Protein AF-K9X3P1-F1 (afdb_monomer_lite)

Structure (mmCIF, N/CA/C/O backbone):
data_AF-K9X3P1-F1
#
_entry.id   AF-K9X3P1-F1
#
loop_
_atom_site.group_PDB
_atom_site.id
_atom_site.type_symbol
_atom_site.label_atom_id
_atom_site.label_alt_id
_atom_site.label_comp_id
_atom_site.label_asym_id
_atom_site.label_entity_id
_atom_site.label_seq_id
_atom_site.pdbx_PDB_ins_code
_atom_site.Cartn_x
_atom_site.Cartn_y
_atom_site.Cartn_z
_atom_site.occupancy
_atom_site.B_iso_or_equiv
_atom_site.auth_seq_id
_atom_site.auth_comp_id
_atom_site.auth_asym_id
_atom_site.auth_atom_id
_atom_site.pdbx_PDB_model_num
ATOM 1 N N . MET A 1 1 ? -24.526 -2.806 15.276 1.00 76.62 1 MET A N 1
ATOM 2 C CA . MET A 1 1 ? -23.157 -3.295 15.480 1.00 76.62 1 MET A CA 1
ATOM 3 C C . MET A 1 1 ? -22.362 -2.216 16.193 1.00 76.62 1 MET A C 1
ATOM 5 O O . MET A 1 1 ? -22.352 -1.083 15.714 1.00 76.62 1 MET A O 1
ATOM 9 N N . ASN A 1 2 ? -21.799 -2.526 17.357 1.00 91.62 2 ASN A N 1
ATOM 10 C CA . ASN A 1 2 ? -20.939 -1.614 18.114 1.00 91.62 2 ASN A CA 1
ATOM 11 C C . ASN A 1 2 ? -19.504 -1.607 17.536 1.00 91.62 2 ASN A C 1
ATOM 13 O O . ASN A 1 2 ? -19.186 -2.376 16.629 1.00 91.62 2 ASN A O 1
ATOM 17 N N . ASN A 1 3 ? -18.635 -0.724 18.036 1.00 92.81 3 ASN A N 1
ATOM 18 C CA . ASN A 1 3 ? -17.269 -0.602 17.511 1.00 92.81 3 ASN A CA 1
ATOM 19 C C . ASN A 1 3 ? -16.390 -1.830 17.786 1.00 92.81 3 ASN A C 1
ATOM 21 O O . ASN A 1 3 ? -15.512 -2.120 16.982 1.00 92.81 3 ASN A O 1
ATOM 25 N N . ILE A 1 4 ? -16.644 -2.568 18.870 1.00 95.56 4 ILE A N 1
ATOM 26 C CA . ILE A 1 4 ? -15.897 -3.787 19.212 1.00 95.56 4 ILE A CA 1
ATOM 27 C C . ILE A 1 4 ? -16.188 -4.880 18.179 1.00 95.56 4 ILE A C 1
ATOM 29 O O . ILE A 1 4 ? -15.265 -5.480 17.642 1.00 95.56 4 ILE A O 1
ATOM 33 N N . GLU A 1 5 ? -17.461 -5.095 17.849 1.00 96.31 5 GLU A N 1
ATOM 34 C CA . GLU A 1 5 ? -17.888 -6.061 16.830 1.00 96.31 5 GLU A CA 1
ATOM 35 C C . GLU A 1 5 ? -17.288 -5.722 15.455 1.00 96.31 5 GLU A C 1
ATOM 37 O O . GLU A 1 5 ? -16.690 -6.585 14.815 1.00 96.31 5 GLU A O 1
ATOM 42 N N . LYS A 1 6 ? -17.348 -4.446 15.042 1.00 95.88 6 LYS A N 1
ATOM 43 C CA . LYS A 1 6 ? -16.712 -3.981 13.796 1.00 95.88 6 LYS A CA 1
ATOM 44 C C . LYS A 1 6 ? -15.199 -4.209 13.792 1.00 95.88 6 LYS A C 1
ATOM 46 O O . LYS A 1 6 ? -14.644 -4.591 12.767 1.00 95.88 6 LYS A O 1
ATOM 51 N N . ALA A 1 7 ? -14.527 -3.949 14.915 1.00 96.50 7 ALA A N 1
ATOM 52 C CA . ALA A 1 7 ? -13.083 -4.122 15.034 1.00 96.50 7 ALA A CA 1
ATOM 53 C C . ALA A 1 7 ? -12.676 -5.597 14.909 1.00 96.50 7 ALA A C 1
ATOM 55 O O . ALA A 1 7 ? -11.701 -5.893 14.224 1.00 96.50 7 ALA A O 1
ATOM 56 N N . LEU A 1 8 ? -13.439 -6.514 15.513 1.00 96.38 8 LEU A N 1
ATOM 57 C CA . LEU A 1 8 ? -13.204 -7.954 15.386 1.00 96.38 8 LEU A CA 1
ATOM 58 C C . LEU A 1 8 ? -13.355 -8.427 13.936 1.00 96.38 8 LEU A C 1
ATOM 60 O O . LEU A 1 8 ? -12.489 -9.146 13.444 1.00 96.38 8 LEU A O 1
ATOM 64 N N . GLU A 1 9 ? -14.401 -7.982 13.234 1.00 96.19 9 GLU A N 1
ATOM 65 C CA . GLU A 1 9 ? -14.582 -8.302 11.811 1.00 96.19 9 GLU A CA 1
ATOM 66 C C . GLU A 1 9 ? -13.444 -7.748 10.949 1.00 96.19 9 GLU A C 1
ATOM 68 O O . GLU A 1 9 ? -12.953 -8.446 10.061 1.00 96.19 9 GLU A O 1
ATOM 73 N N . ILE A 1 10 ? -12.997 -6.514 11.223 1.00 96.44 10 ILE A N 1
ATOM 74 C CA . ILE A 1 10 ? -11.847 -5.928 10.531 1.00 96.44 10 ILE A CA 1
ATOM 75 C C . ILE A 1 10 ? -10.620 -6.817 10.724 1.00 96.44 10 ILE A C 1
ATOM 77 O O . ILE A 1 10 ? -10.064 -7.261 9.727 1.00 96.44 10 ILE A O 1
ATOM 81 N N . LEU A 1 11 ? -10.229 -7.106 11.970 1.00 96.06 11 LEU A N 1
ATOM 82 C CA . LEU A 1 11 ? -9.038 -7.909 12.269 1.00 96.06 11 LEU A CA 1
ATOM 83 C C . LEU A 1 11 ? -9.103 -9.280 11.588 1.00 96.06 11 LEU A C 1
ATOM 85 O O . LEU A 1 11 ? -8.156 -9.681 10.917 1.00 96.06 11 LEU A O 1
ATOM 89 N N . GLN A 1 12 ? -10.246 -9.962 11.673 1.00 95.38 12 GLN A N 1
ATOM 90 C CA . GLN A 1 12 ? -10.416 -11.284 11.077 1.00 95.38 12 GLN A CA 1
ATOM 91 C C . GLN A 1 12 ? -10.231 -11.272 9.549 1.00 95.38 12 GLN A C 1
ATOM 93 O O . GLN A 1 12 ? -9.665 -12.205 8.978 1.00 95.38 12 GLN A O 1
ATOM 98 N N . LEU A 1 13 ? -10.685 -10.215 8.873 1.00 94.94 13 LEU A N 1
ATOM 99 C CA . LEU A 1 13 ? -10.581 -10.075 7.418 1.00 94.94 13 LEU A CA 1
ATOM 100 C C . LEU A 1 13 ? -9.231 -9.502 6.958 1.00 94.94 13 LEU A C 1
ATOM 102 O O . LEU A 1 13 ? -8.854 -9.670 5.794 1.00 94.94 13 LEU A O 1
ATOM 106 N N . THR A 1 14 ? -8.475 -8.866 7.854 1.00 92.25 14 THR A N 1
ATOM 107 C CA . THR A 1 14 ? -7.171 -8.252 7.563 1.00 92.25 14 THR A CA 1
ATOM 108 C C . THR A 1 14 ? -5.979 -9.046 8.089 1.00 92.25 14 THR A C 1
ATOM 110 O O . THR A 1 14 ? -4.907 -8.470 8.242 1.00 92.25 14 THR A O 1
ATOM 113 N N . GLN A 1 15 ? -6.138 -10.361 8.296 1.00 91.12 15 GLN A N 1
ATOM 114 C CA . GLN A 1 15 ? -5.099 -11.246 8.850 1.00 91.12 15 GLN A CA 1
ATOM 115 C C . GLN A 1 15 ? -4.600 -10.736 10.205 1.00 91.12 15 GLN A C 1
ATOM 117 O O . GLN A 1 15 ? -3.442 -10.378 10.366 1.00 91.12 15 GLN A O 1
ATOM 122 N N . ASP A 1 16 ? -5.523 -10.622 11.157 1.00 92.25 16 ASP A N 1
ATOM 123 C CA . ASP A 1 16 ? -5.277 -10.103 12.505 1.00 92.25 16 ASP A CA 1
ATOM 124 C C . ASP A 1 16 ? -4.672 -8.688 12.530 1.00 92.25 16 ASP A C 1
ATOM 126 O O . ASP A 1 16 ? -4.038 -8.275 13.499 1.00 92.25 16 ASP A O 1
ATOM 130 N N . GLY A 1 17 ? -4.941 -7.902 11.482 1.00 90.12 17 GLY A N 1
ATOM 131 C CA . GLY A 1 17 ? -4.465 -6.530 11.348 1.00 90.12 17 GLY A CA 1
ATOM 132 C C . GLY A 1 17 ? -3.191 -6.366 10.523 1.00 90.12 17 GLY A C 1
ATOM 133 O O . GLY A 1 17 ? -2.863 -5.223 10.223 1.00 90.12 17 GLY A O 1
ATOM 134 N N . ASP A 1 18 ? -2.538 -7.443 10.079 1.00 86.62 18 ASP A N 1
ATOM 135 C CA . ASP A 1 18 ? -1.297 -7.374 9.285 1.00 86.62 18 ASP A CA 1
ATOM 136 C C . ASP A 1 18 ? -1.473 -6.653 7.940 1.00 86.62 18 ASP A C 1
ATOM 138 O O . ASP A 1 18 ? -0.517 -6.132 7.365 1.00 86.62 18 ASP A O 1
ATOM 142 N N . LYS A 1 19 ? -2.703 -6.609 7.415 1.00 86.62 19 LYS A N 1
ATOM 143 C CA . LYS A 1 19 ? -3.011 -5.849 6.195 1.00 86.62 19 LYS A CA 1
ATOM 144 C C . LYS A 1 19 ? -3.322 -4.374 6.446 1.00 86.62 19 LYS A C 1
ATOM 146 O O . LYS A 1 19 ? -3.465 -3.639 5.475 1.00 86.62 19 LYS A O 1
ATOM 151 N N . LEU A 1 20 ? -3.480 -3.940 7.696 1.00 89.75 20 LEU A N 1
ATOM 152 C CA . LEU A 1 20 ? -3.809 -2.554 8.034 1.00 89.75 20 LEU A CA 1
ATOM 153 C C . LEU A 1 20 ? -2.541 -1.704 8.150 1.00 89.75 20 LEU A C 1
ATOM 155 O O . LEU A 1 20 ? -1.565 -2.121 8.772 1.00 89.75 20 LEU A O 1
ATOM 159 N N . SER A 1 21 ? -2.560 -0.454 7.674 1.00 84.69 21 SER A N 1
ATOM 160 C CA . SER A 1 21 ? -1.467 0.460 8.029 1.00 84.69 21 SER A CA 1
ATOM 161 C C . SER A 1 21 ? -1.460 0.806 9.520 1.00 84.69 21 SER A C 1
ATOM 163 O O . SER A 1 21 ? -2.499 0.765 10.193 1.00 84.69 21 SER A O 1
ATOM 165 N N . PRO A 1 22 ? -0.322 1.312 10.033 1.00 85.38 22 PRO A N 1
ATOM 166 C CA . PRO A 1 22 ? -0.248 1.888 11.372 1.00 85.38 22 PRO A CA 1
ATOM 167 C C . PRO A 1 22 ? -1.324 2.946 11.662 1.00 85.38 22 PRO A C 1
ATOM 169 O O . PRO A 1 22 ? -1.853 3.004 12.772 1.00 85.38 22 PRO A O 1
ATOM 172 N N . ARG A 1 23 ? -1.698 3.768 10.670 1.00 87.06 23 ARG A N 1
ATOM 173 C CA . ARG A 1 23 ? -2.747 4.788 10.834 1.00 87.06 23 ARG A CA 1
ATOM 174 C C . ARG A 1 23 ? -4.107 4.145 11.100 1.00 87.06 23 ARG A C 1
ATOM 176 O O . ARG A 1 23 ? -4.874 4.644 11.921 1.00 87.06 23 ARG A O 1
ATOM 183 N N . GLN A 1 24 ? -4.412 3.052 10.416 1.00 91.94 24 GLN A N 1
ATOM 184 C CA . GLN A 1 24 ? -5.691 2.364 10.551 1.00 91.94 24 GLN A CA 1
ATOM 185 C C . GLN A 1 24 ? -5.745 1.457 11.773 1.00 91.94 24 GLN A C 1
ATOM 187 O O . GLN A 1 24 ? -6.780 1.409 12.433 1.00 91.94 24 GLN A O 1
ATOM 192 N N . LEU A 1 25 ? -4.624 0.833 12.144 1.00 93.56 25 LEU A N 1
ATOM 193 C CA . LEU A 1 25 ? -4.477 0.188 13.448 1.00 93.56 25 LEU A CA 1
ATOM 194 C C . LEU A 1 25 ? -4.742 1.192 14.574 1.00 93.56 25 LEU A C 1
ATOM 196 O O . LEU A 1 25 ? -5.492 0.892 15.501 1.00 93.56 25 LEU A O 1
ATOM 200 N N . LYS A 1 26 ? -4.227 2.425 14.453 1.00 93.38 26 LYS A N 1
ATOM 201 C CA . LYS A 1 26 ? -4.520 3.482 15.426 1.00 93.38 26 LYS A CA 1
ATOM 202 C C . LYS A 1 26 ? -5.995 3.885 15.432 1.00 93.38 26 LYS A C 1
ATOM 204 O O . LYS A 1 26 ? -6.566 4.078 16.503 1.00 93.38 26 LYS A O 1
ATOM 209 N N . LEU A 1 27 ? -6.624 3.992 14.261 1.00 95.50 27 LEU A N 1
ATOM 210 C CA . LEU A 1 27 ? -8.058 4.271 14.147 1.00 95.50 27 LEU A CA 1
ATOM 211 C C . LEU A 1 27 ? -8.897 3.176 14.825 1.00 95.50 27 LEU A C 1
ATOM 213 O O . LEU A 1 27 ? -9.827 3.492 15.565 1.00 95.50 27 LEU A O 1
ATOM 217 N N . LEU A 1 28 ? -8.535 1.906 14.621 1.00 96.06 28 LEU A N 1
ATOM 218 C CA . LEU A 1 28 ? -9.166 0.751 15.254 1.00 96.06 28 LEU A CA 1
ATOM 219 C C . LEU A 1 28 ? -8.990 0.790 16.777 1.00 96.06 28 LEU A C 1
ATOM 221 O O . LEU A 1 28 ? -9.983 0.698 17.496 1.00 96.06 28 LEU A O 1
ATOM 225 N N . GLU A 1 29 ? -7.774 1.018 17.276 1.00 96.19 29 GLU A N 1
ATOM 226 C CA . GLU A 1 29 ? -7.487 1.168 18.711 1.00 96.19 29 GLU A CA 1
ATOM 227 C C . GLU A 1 29 ? -8.344 2.282 19.339 1.00 96.19 29 GLU A C 1
ATOM 229 O O . GLU A 1 29 ? -9.026 2.072 20.345 1.00 96.19 29 GLU A O 1
ATOM 234 N N . MET A 1 30 ? -8.371 3.465 18.717 1.00 97.00 30 MET A N 1
ATOM 235 C CA . MET A 1 30 ? -9.181 4.592 19.186 1.00 97.00 30 MET A CA 1
ATOM 236 C C . MET A 1 30 ? -10.683 4.285 19.149 1.00 97.00 30 MET A C 1
ATOM 238 O O . MET A 1 30 ? -11.420 4.758 20.018 1.00 97.00 30 MET A O 1
ATOM 242 N N . SER A 1 31 ? -11.142 3.495 18.173 1.00 96.25 31 SER A N 1
ATOM 243 C CA . SER A 1 31 ? -12.547 3.094 18.045 1.00 96.25 31 SER A CA 1
ATOM 244 C C . SER A 1 31 ? -13.015 2.212 19.199 1.00 96.25 31 SER A C 1
ATOM 246 O O . SER A 1 31 ? -14.095 2.454 19.744 1.00 96.25 31 SER A O 1
ATOM 248 N N . VAL A 1 32 ? -12.190 1.233 19.584 1.00 95.44 32 VAL A N 1
ATOM 249 C CA . VAL A 1 32 ? -12.472 0.263 20.649 1.00 95.44 32 VAL A CA 1
ATOM 250 C C . VAL A 1 32 ? -12.429 0.951 22.007 1.00 95.44 32 VAL A C 1
ATOM 252 O O . VAL A 1 32 ? -13.289 0.707 22.849 1.00 95.44 32 VAL A O 1
ATOM 255 N N . ASN A 1 33 ? -11.491 1.882 22.186 1.00 95.12 33 ASN A N 1
ATOM 256 C CA . ASN A 1 33 ? -11.362 2.668 23.411 1.00 95.12 33 ASN A CA 1
ATOM 257 C C . ASN A 1 33 ? -12.419 3.783 23.551 1.00 95.12 33 ASN A C 1
ATOM 259 O O . ASN A 1 33 ? -12.462 4.454 24.578 1.00 95.12 33 ASN A O 1
ATOM 263 N N . GLY A 1 34 ? -13.272 4.001 22.542 1.00 93.19 34 GLY A N 1
ATOM 264 C CA . GLY A 1 34 ? -14.324 5.023 22.588 1.00 93.19 34 GLY A CA 1
ATOM 265 C C . GLY A 1 34 ? -13.808 6.462 22.478 1.00 93.19 34 GLY A C 1
ATOM 266 O O . GLY A 1 34 ? -14.469 7.386 22.943 1.00 93.19 34 GLY A O 1
ATOM 267 N N . PHE A 1 35 ? -12.639 6.666 21.865 1.00 96.12 35 PHE A N 1
ATOM 268 C CA . PHE A 1 35 ? -11.960 7.968 21.775 1.00 96.12 35 PHE A CA 1
ATOM 269 C C . PHE A 1 35 ? -12.060 8.641 20.401 1.00 96.12 35 PHE A C 1
ATOM 271 O O . PHE A 1 35 ? -11.397 9.648 20.154 1.00 96.12 35 PHE A O 1
ATOM 278 N N . LEU A 1 36 ? -12.860 8.099 19.484 1.00 95.31 36 LEU A N 1
ATOM 279 C CA . LEU A 1 36 ? -13.067 8.720 18.179 1.00 95.31 36 LEU A CA 1
ATOM 280 C C . LEU A 1 36 ? -13.980 9.945 18.273 1.00 95.31 36 LEU A C 1
ATOM 282 O O . LEU A 1 36 ? -15.030 9.907 18.915 1.00 95.31 36 LEU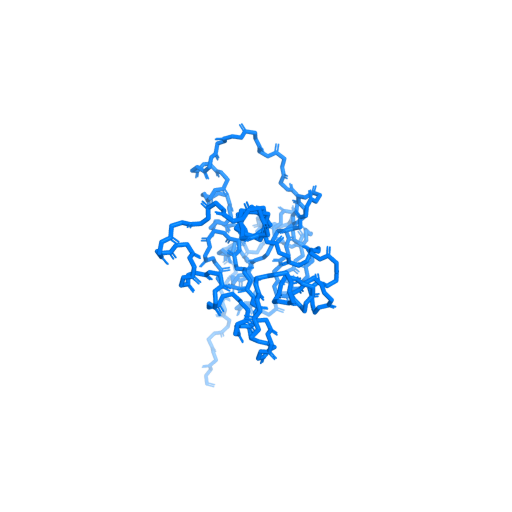 A O 1
ATOM 286 N N . SER A 1 37 ? -13.606 10.998 17.547 1.00 95.62 37 SER A N 1
ATOM 287 C CA . SER A 1 37 ? -14.511 12.088 17.174 1.00 95.62 37 SER A CA 1
ATOM 288 C C . SER A 1 37 ? -15.567 11.606 16.172 1.00 95.62 37 SER A C 1
ATOM 290 O O . SER A 1 37 ? -15.453 10.506 15.637 1.00 95.62 37 SER A O 1
ATOM 292 N N . GLU A 1 38 ? -16.559 12.439 15.854 1.00 95.38 38 GLU A N 1
ATOM 293 C CA . GLU A 1 38 ? -17.566 12.140 14.820 1.00 95.38 38 GLU A CA 1
ATOM 294 C C . GLU A 1 38 ? -16.923 11.781 13.468 1.00 95.38 38 GLU A C 1
ATOM 296 O O . GLU A 1 38 ? -17.167 10.701 12.935 1.00 95.38 38 GLU A O 1
ATOM 301 N N . VAL A 1 39 ? -15.974 12.598 13.000 1.00 94.94 39 VAL A N 1
ATOM 302 C CA . VAL A 1 39 ? -15.171 12.319 11.792 1.00 94.94 39 VAL A CA 1
ATOM 303 C C . VAL A 1 39 ? -14.394 11.000 11.915 1.00 94.94 39 VAL A C 1
ATOM 305 O O . VAL A 1 39 ? -14.247 10.246 10.950 1.00 94.94 39 VAL A O 1
ATOM 308 N N . GLY A 1 40 ? -13.899 10.688 13.115 1.00 94.50 40 GLY A N 1
ATOM 309 C CA . GLY A 1 40 ? -13.251 9.410 13.396 1.00 94.50 40 GLY A CA 1
ATOM 310 C C . GLY A 1 40 ? -14.215 8.227 13.276 1.00 94.50 40 GLY A C 1
ATOM 311 O O . GLY A 1 40 ? -13.845 7.200 12.712 1.00 94.50 40 GLY A O 1
ATOM 312 N N . GLN A 1 41 ? -15.454 8.367 13.758 1.00 96.00 41 GLN A N 1
ATOM 313 C CA . GLN A 1 41 ? -16.490 7.331 13.667 1.00 96.00 41 GLN A CA 1
ATOM 314 C C . GLN A 1 41 ? -16.911 7.070 12.217 1.00 96.00 41 GLN A C 1
ATOM 316 O O . GLN A 1 41 ? -17.114 5.913 11.832 1.00 96.00 41 GLN A O 1
ATOM 321 N N . GLU A 1 42 ? -17.008 8.123 11.404 1.00 95.88 42 GLU A N 1
ATOM 322 C CA . GLU A 1 42 ? -17.241 8.013 9.961 1.00 95.88 42 GLU A CA 1
ATOM 323 C C . GLU A 1 42 ? -16.089 7.267 9.286 1.00 95.88 42 GLU A C 1
ATOM 325 O O . GLU A 1 42 ? -16.321 6.233 8.659 1.00 95.88 42 GLU A O 1
ATOM 330 N N . SER A 1 43 ? -14.847 7.703 9.523 1.00 94.69 43 SER A N 1
ATOM 331 C CA . SER A 1 43 ? -13.641 7.059 8.981 1.00 94.69 43 SER A CA 1
ATOM 332 C C . SER A 1 43 ? -13.556 5.576 9.362 1.00 94.69 43 SER A C 1
ATOM 334 O O . SER A 1 43 ? -13.239 4.726 8.530 1.00 94.69 43 SER A O 1
ATOM 336 N N . PHE A 1 44 ? -13.864 5.235 10.617 1.00 96.56 44 PHE A N 1
ATOM 337 C CA . PHE A 1 44 ? -13.859 3.848 11.084 1.00 96.56 44 PHE A CA 1
ATOM 338 C C . PHE A 1 44 ? -14.974 3.021 10.432 1.00 96.56 44 PHE A C 1
ATOM 340 O O . PHE A 1 44 ? -14.768 1.868 10.053 1.00 96.56 44 PHE A O 1
ATOM 347 N N . SER A 1 45 ? -16.151 3.617 10.238 1.00 95.50 45 SER A N 1
ATOM 348 C CA . SER A 1 45 ? -17.263 2.965 9.542 1.00 95.50 45 SER A CA 1
ATOM 349 C C . SER A 1 45 ? -16.980 2.759 8.052 1.00 95.50 45 SER A C 1
ATOM 351 O O . SER A 1 45 ? -17.395 1.748 7.490 1.00 95.50 45 SER A O 1
ATOM 353 N N . GLU A 1 46 ? -16.269 3.677 7.402 1.00 94.75 46 GLU A N 1
ATOM 354 C CA . GLU A 1 46 ? -15.804 3.503 6.026 1.00 94.75 46 GLU A CA 1
ATOM 355 C C . GLU A 1 46 ? -14.754 2.400 5.907 1.00 94.75 46 GLU A C 1
ATOM 357 O O . GLU A 1 46 ? -14.857 1.570 5.004 1.00 94.75 46 GLU A O 1
ATOM 362 N N . LEU A 1 47 ? -13.785 2.351 6.829 1.00 95.00 47 LEU A N 1
ATOM 363 C CA . LEU A 1 47 ? -12.801 1.269 6.892 1.00 95.00 47 LEU A CA 1
ATOM 364 C C . LEU A 1 47 ? -13.500 -0.091 6.998 1.00 95.00 47 LEU A C 1
ATOM 366 O O . LEU A 1 47 ? -13.246 -0.972 6.180 1.00 95.00 47 LEU A O 1
ATOM 370 N N . HIS A 1 48 ? -14.436 -0.230 7.944 1.00 96.31 48 HIS A N 1
ATOM 371 C CA . HIS A 1 48 ? -15.231 -1.449 8.118 1.00 96.31 48 HIS A CA 1
ATOM 372 C C . HIS A 1 48 ? -15.952 -1.857 6.826 1.00 96.31 48 HIS A C 1
ATOM 374 O O . HIS A 1 48 ? -15.833 -3.001 6.394 1.00 96.31 48 HIS A O 1
ATOM 380 N N . LYS A 1 49 ? -16.616 -0.913 6.142 1.00 95.44 49 LYS A N 1
ATOM 381 C CA . LYS A 1 49 ? -17.289 -1.178 4.856 1.00 95.44 49 LYS A CA 1
ATOM 382 C C . LYS A 1 49 ? -16.325 -1.634 3.761 1.00 95.44 49 LYS A C 1
ATOM 384 O O . LYS A 1 49 ? -16.653 -2.558 3.020 1.00 95.44 49 LYS A O 1
ATOM 389 N N . LYS A 1 50 ? -15.157 -0.993 3.634 1.00 93.56 50 LYS A N 1
ATOM 390 C CA . LYS A 1 50 ? -14.148 -1.359 2.625 1.00 93.56 50 LYS A CA 1
ATOM 391 C C . LYS A 1 50 ? -13.623 -2.771 2.861 1.00 93.56 50 LYS A C 1
ATOM 393 O O . LYS A 1 50 ? -13.549 -3.548 1.911 1.00 93.56 50 LYS A O 1
ATOM 398 N N . VAL A 1 51 ? -13.308 -3.097 4.116 1.00 94.31 51 VAL A N 1
ATOM 399 C CA . VAL A 1 51 ? -12.801 -4.417 4.514 1.00 94.31 51 VAL A CA 1
ATOM 400 C C . VAL A 1 51 ? -13.855 -5.493 4.265 1.00 94.31 51 VAL A C 1
ATOM 402 O O . VAL A 1 51 ? -13.569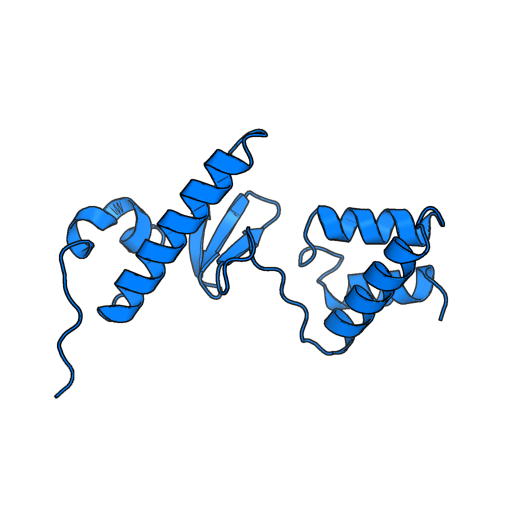 -6.478 3.590 1.00 94.31 51 VAL A O 1
ATOM 405 N N . LEU A 1 52 ? -15.093 -5.270 4.713 1.00 94.00 52 LEU A N 1
ATOM 406 C CA . LEU A 1 52 ? -16.192 -6.216 4.517 1.00 94.00 52 LEU A CA 1
ATOM 407 C C . LEU A 1 52 ? -16.518 -6.438 3.033 1.00 94.00 52 LEU A C 1
ATOM 409 O O . LEU A 1 52 ? -16.849 -7.546 2.623 1.00 94.00 52 LEU A O 1
ATOM 413 N N . GLY A 1 53 ? -16.402 -5.390 2.216 1.00 92.62 53 GLY A N 1
ATOM 414 C CA . GLY A 1 53 ? -16.599 -5.476 0.772 1.00 92.62 53 GLY A CA 1
ATOM 415 C C . GLY A 1 53 ? -15.455 -6.151 0.011 1.00 92.62 53 GLY A C 1
ATOM 416 O O . GLY A 1 53 ? -15.557 -6.263 -1.206 1.00 92.62 53 GLY A O 1
ATOM 417 N N . GLY A 1 54 ? -14.361 -6.543 0.678 1.00 89.19 54 GLY A N 1
ATOM 418 C CA . GLY A 1 54 ? -13.164 -7.087 0.028 1.00 89.19 54 GLY A CA 1
ATOM 419 C C . GLY A 1 54 ? -12.398 -6.073 -0.831 1.00 89.19 54 GLY A C 1
ATOM 420 O O . GLY A 1 54 ? -11.481 -6.451 -1.548 1.00 89.19 54 GLY A O 1
ATOM 421 N N . ASN A 1 55 ? -12.752 -4.786 -0.747 1.00 82.25 55 ASN A N 1
ATOM 422 C CA . ASN A 1 55 ? -12.165 -3.695 -1.537 1.00 82.25 55 ASN A CA 1
ATOM 423 C C . ASN A 1 55 ? -11.173 -2.867 -0.716 1.00 82.25 55 ASN A C 1
ATOM 425 O O . ASN A 1 55 ? -10.886 -1.709 -1.027 1.00 82.25 55 ASN A O 1
ATOM 429 N N . TYR A 1 56 ? -10.718 -3.425 0.398 1.00 85.69 56 TYR A N 1
ATOM 430 C CA . TYR A 1 56 ? -9.737 -2.780 1.233 1.00 85.69 56 TYR A CA 1
ATOM 431 C C . TYR A 1 56 ? -8.344 -3.031 0.661 1.00 85.69 56 TYR A C 1
ATOM 433 O O . TYR A 1 56 ? -7.843 -4.153 0.675 1.00 85.69 56 TYR A O 1
ATOM 441 N N . GLN A 1 57 ? -7.734 -1.956 0.183 1.00 82.25 57 GLN A N 1
ATOM 442 C CA . GLN A 1 57 ? -6.327 -1.907 -0.157 1.00 82.25 57 GLN A CA 1
ATOM 443 C C . GLN A 1 57 ? -5.808 -0.530 0.236 1.00 82.25 57 GLN A C 1
ATOM 445 O O . GLN A 1 57 ? -6.381 0.491 -0.148 1.00 82.25 57 GLN A O 1
ATOM 450 N N . GLU A 1 58 ? -4.744 -0.502 1.026 1.00 85.38 58 GLU A N 1
ATOM 451 C CA . GLU A 1 58 ? -4.036 0.730 1.336 1.00 85.38 58 GLU A CA 1
ATOM 452 C C . GLU A 1 58 ? -2.765 0.797 0.505 1.00 85.38 58 GLU A C 1
ATOM 454 O O . GLU A 1 58 ? -1.939 -0.118 0.521 1.00 85.38 58 GLU A O 1
ATOM 459 N N . TRP A 1 59 ? -2.655 1.878 -0.257 1.00 92.00 59 TRP A N 1
ATOM 460 C CA . TRP A 1 59 ? -1.507 2.143 -1.100 1.00 92.00 59 TRP A CA 1
ATOM 461 C C . TRP A 1 59 ? -0.487 2.973 -0.335 1.00 92.00 59 TRP A C 1
ATOM 463 O O . TRP A 1 59 ? -0.810 3.992 0.279 1.00 92.00 59 TRP A O 1
ATOM 473 N N . PHE A 1 60 ? 0.761 2.529 -0.367 1.00 92.62 60 PHE A N 1
ATOM 474 C CA . PHE A 1 60 ? 1.863 3.205 0.284 1.00 92.62 60 PHE A CA 1
ATOM 475 C C . PHE A 1 60 ? 2.092 4.569 -0.378 1.00 92.62 60 PHE A C 1
ATOM 477 O O . PHE A 1 60 ? 2.298 4.656 -1.588 1.00 92.62 60 PHE A O 1
ATOM 484 N N . HIS A 1 61 ? 1.998 5.639 0.420 1.00 92.62 61 HIS A N 1
ATOM 485 C CA . HIS A 1 61 ? 2.020 7.034 -0.050 1.00 92.62 61 HIS A CA 1
ATOM 486 C C . HIS A 1 61 ? 0.987 7.357 -1.146 1.00 92.62 61 HIS A C 1
ATOM 488 O O . HIS A 1 61 ? 1.245 8.201 -2.003 1.00 92.62 61 HIS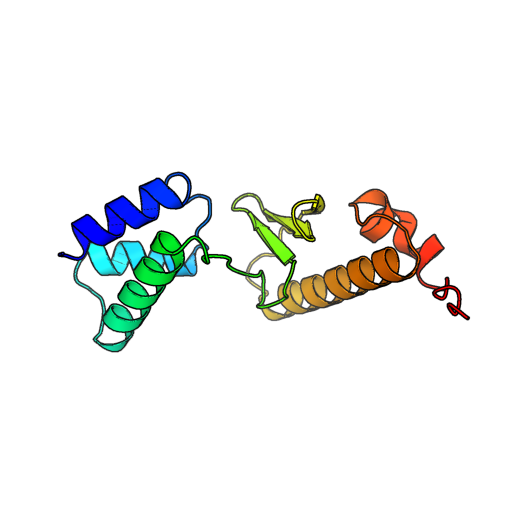 A O 1
ATOM 494 N N . ASP A 1 62 ? -0.177 6.695 -1.114 1.00 92.56 62 ASP A N 1
ATOM 495 C CA . ASP A 1 62 ? -1.261 6.833 -2.102 1.00 92.56 62 ASP A CA 1
ATOM 496 C C . ASP A 1 62 ? -0.854 6.445 -3.541 1.00 92.56 62 ASP A C 1
ATOM 498 O O . ASP A 1 62 ? -1.490 6.848 -4.518 1.00 92.56 62 ASP A O 1
ATOM 502 N N . ILE A 1 63 ? 0.208 5.647 -3.694 1.00 95.81 63 ILE A N 1
ATOM 503 C CA . ILE A 1 63 ? 0.699 5.189 -4.995 1.00 95.81 63 ILE A CA 1
ATOM 504 C C . ILE A 1 63 ? 0.068 3.838 -5.333 1.00 95.81 63 ILE A C 1
ATOM 506 O O . ILE A 1 63 ? 0.455 2.805 -4.791 1.00 95.81 63 ILE A O 1
ATOM 510 N N . GLU A 1 64 ? -0.892 3.838 -6.257 1.00 94.88 64 GLU A N 1
ATOM 511 C CA . GLU A 1 64 ? -1.575 2.616 -6.691 1.00 94.88 64 GLU A CA 1
ATOM 512 C C . GLU A 1 64 ? -0.593 1.524 -7.144 1.00 94.88 64 GLU A C 1
ATOM 514 O O . GLU A 1 64 ? 0.320 1.775 -7.934 1.00 94.88 64 GLU A O 1
ATOM 519 N N . GLY A 1 65 ? -0.799 0.308 -6.631 1.00 94.44 65 GLY A N 1
ATOM 520 C CA . GLY A 1 65 ? 0.081 -0.836 -6.847 1.00 94.44 65 GLY A CA 1
ATOM 521 C C . GLY A 1 65 ? 1.231 -0.935 -5.845 1.00 94.44 65 GLY A C 1
ATOM 522 O O . GLY A 1 65 ? 1.790 -2.015 -5.718 1.00 94.44 65 GLY A O 1
ATOM 523 N N . LEU A 1 66 ? 1.567 0.120 -5.101 1.00 96.50 66 LEU A N 1
ATOM 524 C CA . LEU A 1 66 ? 2.671 0.100 -4.143 1.00 96.50 66 LEU A CA 1
ATOM 525 C C . LEU A 1 66 ? 2.157 -0.165 -2.726 1.00 96.50 66 LEU A C 1
ATOM 527 O O . LEU A 1 66 ? 1.290 0.553 -2.234 1.00 96.50 66 LEU A O 1
ATOM 531 N N . THR A 1 67 ? 2.706 -1.154 -2.030 1.00 93.62 67 THR A N 1
ATOM 532 C CA . THR A 1 67 ? 2.391 -1.431 -0.619 1.00 93.62 67 THR A CA 1
ATOM 533 C C . THR A 1 67 ? 3.666 -1.534 0.206 1.00 93.62 67 THR A C 1
ATOM 535 O O . THR A 1 67 ? 4.748 -1.762 -0.332 1.00 93.62 67 THR A O 1
ATOM 538 N N . LYS A 1 68 ? 3.545 -1.342 1.521 1.00 92.50 68 LYS A N 1
ATOM 539 C CA . LYS A 1 68 ? 4.633 -1.515 2.485 1.00 92.50 68 LYS A CA 1
ATOM 540 C C . LYS A 1 68 ? 4.133 -2.352 3.652 1.00 92.50 68 LYS A C 1
ATOM 542 O O . LYS A 1 68 ? 3.079 -2.037 4.201 1.00 92.50 68 LYS A O 1
ATOM 547 N N . ASP A 1 69 ? 4.882 -3.380 4.033 1.00 88.94 69 ASP A N 1
ATOM 548 C CA . ASP A 1 69 ? 4.570 -4.177 5.220 1.00 88.94 69 ASP A CA 1
ATOM 549 C C . ASP A 1 69 ? 5.187 -3.599 6.507 1.00 88.94 69 ASP A C 1
ATOM 551 O O . ASP A 1 69 ? 5.962 -2.635 6.497 1.00 88.94 69 ASP A O 1
ATOM 555 N N . HIS A 1 70 ? 4.845 -4.203 7.647 1.00 85.44 70 HIS A N 1
ATOM 556 C CA . HIS A 1 70 ? 5.340 -3.788 8.962 1.00 85.44 70 HIS A CA 1
ATOM 557 C C . HIS A 1 70 ? 6.856 -3.947 9.145 1.00 85.44 70 HIS A C 1
ATOM 559 O O . HIS A 1 70 ? 7.434 -3.292 10.013 1.00 85.44 70 HIS A O 1
ATOM 565 N N . HIS A 1 71 ? 7.506 -4.784 8.336 1.00 89.12 71 HIS A N 1
ATOM 566 C CA . HIS A 1 71 ? 8.952 -4.986 8.372 1.00 89.12 71 HIS A CA 1
ATOM 567 C C . HIS A 1 71 ? 9.693 -3.988 7.485 1.00 89.12 71 HIS A C 1
ATOM 569 O O . HIS A 1 71 ? 10.913 -3.881 7.592 1.00 89.12 71 HIS A O 1
ATOM 575 N N . GLY A 1 72 ? 8.973 -3.231 6.658 1.00 91.50 72 GLY A N 1
ATOM 576 C CA . GLY A 1 72 ? 9.519 -2.236 5.751 1.00 91.50 72 GLY A CA 1
ATOM 577 C C . GLY A 1 72 ? 9.720 -2.735 4.326 1.00 91.50 72 GLY A C 1
ATOM 578 O O . GLY A 1 72 ? 10.232 -1.970 3.512 1.00 91.50 72 GLY A O 1
ATOM 579 N N . TYR A 1 73 ? 9.316 -3.965 3.999 1.00 95.12 73 TYR A N 1
ATOM 580 C CA . TYR A 1 73 ? 9.368 -4.447 2.622 1.00 95.12 73 TYR A CA 1
ATOM 581 C C . TYR A 1 73 ? 8.307 -3.748 1.780 1.00 95.12 73 TYR A C 1
ATOM 583 O O . TYR A 1 73 ? 7.166 -3.568 2.208 1.00 95.12 73 TYR A O 1
ATOM 591 N N . ILE A 1 74 ? 8.717 -3.350 0.585 1.00 96.12 74 ILE A N 1
ATOM 592 C CA . ILE A 1 74 ? 7.940 -2.631 -0.409 1.00 96.12 74 ILE A CA 1
ATOM 593 C C . ILE A 1 74 ? 7.587 -3.594 -1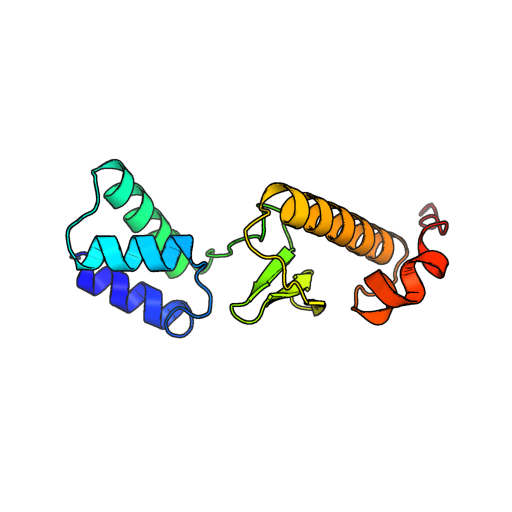.531 1.00 96.12 74 ILE A C 1
ATOM 595 O O . ILE A 1 74 ? 8.466 -4.250 -2.097 1.00 96.12 74 ILE A O 1
ATOM 599 N N . TYR A 1 75 ? 6.307 -3.644 -1.878 1.00 96.50 75 TYR A N 1
ATOM 600 C CA . TYR A 1 75 ? 5.800 -4.514 -2.928 1.00 96.50 75 TYR A CA 1
ATOM 601 C C . TYR A 1 75 ? 5.142 -3.689 -4.027 1.00 96.50 75 TYR A C 1
ATOM 603 O O . TYR A 1 75 ? 4.422 -2.730 -3.749 1.00 96.50 75 TYR A O 1
ATOM 611 N N . TRP A 1 76 ? 5.368 -4.086 -5.273 1.00 97.69 76 TRP A N 1
ATOM 612 C CA . TRP A 1 76 ? 4.700 -3.567 -6.454 1.00 97.69 76 TRP A CA 1
ATOM 613 C C . TRP A 1 76 ? 3.751 -4.636 -6.993 1.00 97.69 76 TRP A C 1
ATOM 615 O O . TRP A 1 76 ? 4.186 -5.692 -7.429 1.00 97.69 76 TRP A O 1
ATOM 625 N N . LYS A 1 77 ? 2.441 -4.391 -6.909 1.00 95.25 77 LYS A N 1
ATOM 626 C CA . LYS A 1 77 ? 1.359 -5.314 -7.301 1.00 95.25 77 LYS A CA 1
ATOM 627 C C . LYS A 1 77 ? 1.472 -6.720 -6.687 1.00 95.25 77 LYS A C 1
ATOM 629 O O . LYS A 1 77 ? 0.911 -7.672 -7.216 1.00 95.25 77 LYS A O 1
ATOM 634 N N . GLY A 1 78 ? 2.117 -6.819 -5.525 1.00 92.94 78 GLY A N 1
ATOM 635 C CA . GLY A 1 78 ? 2.341 -8.070 -4.797 1.00 92.94 78 GLY A CA 1
ATOM 636 C C . GLY A 1 78 ? 3.779 -8.586 -4.869 1.00 92.94 78 GLY A C 1
ATOM 637 O O . GLY A 1 78 ? 4.157 -9.384 -4.015 1.00 92.94 78 GLY A O 1
ATOM 638 N N . ASP A 1 79 ? 4.597 -8.080 -5.793 1.00 95.88 79 ASP A N 1
ATOM 639 C CA . ASP A 1 79 ? 5.981 -8.518 -5.971 1.00 95.88 79 ASP A CA 1
ATOM 640 C C . ASP A 1 79 ? 6.944 -7.650 -5.166 1.00 95.88 79 ASP A C 1
ATOM 642 O O . ASP A 1 79 ? 6.875 -6.423 -5.193 1.00 95.88 79 ASP A O 1
ATOM 646 N N . HIS A 1 80 ? 7.851 -8.274 -4.419 1.00 97.31 80 HIS A N 1
ATOM 647 C CA . HIS A 1 80 ? 8.810 -7.555 -3.582 1.00 97.31 80 HIS A CA 1
ATOM 648 C C . HIS A 1 80 ? 9.847 -6.809 -4.443 1.00 97.31 80 HIS A C 1
ATOM 650 O O . HIS A 1 80 ? 10.577 -7.421 -5.229 1.00 97.31 80 HIS A O 1
ATOM 656 N N . VAL A 1 81 ? 9.939 -5.488 -4.257 1.00 98.12 81 VAL A N 1
ATOM 657 C CA . VAL A 1 81 ? 10.791 -4.602 -5.069 1.00 98.12 81 VAL A CA 1
ATOM 658 C C . VAL A 1 81 ? 11.845 -3.824 -4.281 1.00 98.12 81 VAL A C 1
ATOM 660 O O . VAL A 1 81 ? 12.837 -3.429 -4.882 1.00 98.12 81 VAL A O 1
ATOM 663 N N . GLU A 1 82 ? 11.688 -3.617 -2.970 1.00 97.56 82 GLU A N 1
ATOM 664 C CA . GLU A 1 82 ? 12.684 -2.931 -2.123 1.00 97.56 82 GLU A CA 1
ATOM 665 C C . GLU A 1 82 ? 12.379 -3.120 -0.623 1.00 97.56 82 GLU A C 1
ATOM 667 O O . GLU A 1 82 ? 11.292 -3.550 -0.253 1.00 97.56 82 GLU A O 1
ATOM 672 N N . HIS A 1 83 ? 13.305 -2.748 0.260 1.00 96.81 83 HIS A N 1
ATOM 673 C CA . HIS A 1 83 ? 13.137 -2.624 1.703 1.00 96.81 83 HIS A CA 1
ATOM 674 C C . HIS A 1 83 ? 13.503 -1.212 2.192 1.00 96.81 83 HIS A C 1
ATOM 676 O O . HIS A 1 83 ? 14.614 -0.721 2.005 1.00 96.81 83 HIS A O 1
ATOM 682 N N . TYR A 1 84 ? 12.566 -0.542 2.862 1.00 94.88 84 TYR A N 1
ATOM 683 C CA . TYR A 1 84 ? 12.748 0.807 3.396 1.00 94.88 84 TYR A CA 1
ATOM 684 C C . TYR A 1 84 ? 12.979 0.812 4.905 1.00 94.88 84 TYR A C 1
ATOM 686 O O . TYR A 1 84 ? 12.184 0.286 5.684 1.00 94.88 84 TYR A O 1
ATOM 694 N N . SER A 1 85 ? 14.026 1.528 5.325 1.00 92.44 85 SER A N 1
ATOM 695 C CA . SER A 1 85 ? 14.414 1.710 6.733 1.00 92.44 85 SER A CA 1
ATOM 696 C C . SER A 1 85 ? 14.502 3.185 7.172 1.00 92.44 85 SER A C 1
ATOM 698 O O . SER A 1 85 ? 15.181 3.509 8.151 1.00 92.44 85 SER A O 1
ATOM 700 N N . PHE A 1 86 ? 13.799 4.087 6.471 1.00 88.44 86 PHE A N 1
ATOM 701 C CA . PHE A 1 86 ? 13.726 5.517 6.801 1.00 88.44 86 PHE A CA 1
ATOM 702 C C . PHE A 1 86 ? 13.237 5.762 8.239 1.00 88.44 86 PHE A C 1
ATOM 704 O O . PHE A 1 86 ? 12.353 5.066 8.742 1.00 88.44 86 PHE A O 1
ATOM 711 N N . ARG A 1 87 ? 13.792 6.784 8.906 1.00 84.75 87 ARG A N 1
ATOM 712 C CA . ARG A 1 87 ? 13.450 7.146 10.292 1.00 84.75 87 ARG A CA 1
ATOM 713 C C . ARG A 1 87 ? 12.866 8.555 10.370 1.00 84.75 87 ARG A C 1
ATOM 715 O O . ARG A 1 87 ? 13.594 9.511 10.580 1.00 84.75 87 ARG A O 1
ATOM 722 N N . GLY A 1 88 ? 11.544 8.670 10.252 1.00 75.12 88 GLY A N 1
ATOM 723 C CA . GLY A 1 88 ? 10.815 9.923 10.504 1.00 75.12 88 GLY A CA 1
ATOM 724 C C . GLY A 1 88 ? 10.806 10.945 9.359 1.00 75.12 88 GLY A C 1
ATOM 725 O O . GLY A 1 88 ? 10.075 11.927 9.451 1.00 75.12 88 GLY A O 1
ATOM 726 N N . ASP A 1 89 ? 11.530 10.698 8.266 1.00 89.56 89 ASP A N 1
ATOM 727 C CA . ASP A 1 89 ? 11.589 11.590 7.102 1.00 89.56 89 ASP A CA 1
ATOM 728 C C . ASP A 1 89 ? 10.511 11.244 6.063 1.00 89.56 89 ASP A C 1
ATOM 730 O O . ASP A 1 89 ? 10.794 10.667 5.012 1.00 89.56 89 ASP A O 1
ATOM 734 N N . TYR A 1 90 ? 9.256 11.597 6.364 1.00 89.00 90 TYR A N 1
ATOM 735 C CA . TYR A 1 90 ? 8.097 11.286 5.512 1.00 89.00 90 TYR A CA 1
ATOM 736 C C . TYR A 1 90 ? 8.286 11.734 4.053 1.00 89.00 90 TYR A C 1
ATOM 738 O O . TYR A 1 90 ? 8.049 10.951 3.139 1.00 89.00 90 TYR A O 1
ATOM 746 N N . GLU A 1 91 ? 8.751 12.966 3.822 1.00 93.00 91 GLU A N 1
ATOM 747 C CA . GLU A 1 91 ? 8.913 13.503 2.462 1.00 93.00 91 GLU A CA 1
ATOM 748 C C . GLU A 1 91 ? 10.026 12.796 1.676 1.00 93.00 91 GLU A C 1
ATOM 750 O O . GLU A 1 91 ? 9.902 12.594 0.470 1.00 93.00 91 GLU A O 1
ATOM 755 N N . VAL A 1 92 ? 11.095 12.371 2.356 1.00 95.19 92 VAL A N 1
ATOM 756 C CA . VAL A 1 92 ? 12.194 11.627 1.723 1.00 95.19 92 VAL A CA 1
ATOM 757 C C . VAL A 1 92 ? 11.727 10.225 1.347 1.00 95.19 92 VAL A C 1
ATOM 759 O O . VAL A 1 92 ? 11.943 9.785 0.220 1.00 95.19 92 VAL A O 1
ATOM 762 N N . GLU A 1 93 ? 11.038 9.541 2.263 1.00 95.69 93 GLU A N 1
ATOM 763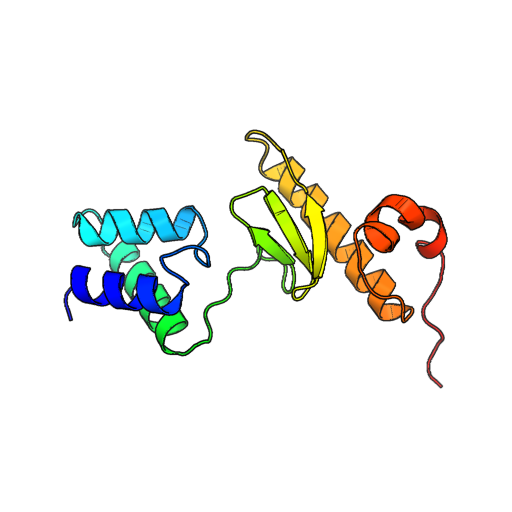 C CA . GLU A 1 93 ? 10.467 8.221 1.994 1.00 95.69 93 GLU A CA 1
ATOM 764 C C . GLU A 1 93 ? 9.434 8.277 0.862 1.00 95.69 93 GLU A C 1
ATOM 766 O O . GLU A 1 93 ? 9.419 7.414 -0.015 1.00 95.69 93 GLU A O 1
ATOM 771 N N . LYS A 1 94 ? 8.595 9.317 0.845 1.00 95.88 94 LYS A N 1
ATOM 772 C CA . LYS A 1 94 ? 7.605 9.536 -0.206 1.00 95.88 94 LYS A CA 1
ATOM 773 C C . LYS A 1 94 ? 8.255 9.757 -1.568 1.00 95.88 94 LYS A C 1
ATOM 775 O O . LYS A 1 94 ? 7.820 9.148 -2.542 1.00 95.88 94 LYS A O 1
ATOM 780 N N . ALA A 1 95 ? 9.292 10.590 -1.644 1.00 96.75 95 ALA A N 1
ATOM 781 C CA . ALA A 1 95 ? 10.029 10.815 -2.885 1.00 96.75 95 ALA A CA 1
ATOM 782 C C . ALA A 1 95 ? 10.669 9.514 -3.401 1.00 96.75 95 ALA A C 1
ATOM 784 O O . ALA A 1 95 ? 10.532 9.190 -4.581 1.00 96.75 95 ALA A O 1
ATOM 785 N N . ALA A 1 96 ? 11.281 8.727 -2.510 1.00 96.88 96 ALA A N 1
ATOM 786 C CA . ALA A 1 96 ? 11.834 7.420 -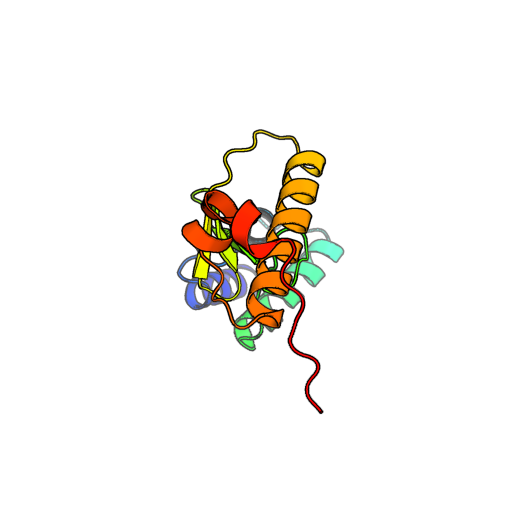2.855 1.00 96.88 96 ALA A CA 1
ATOM 787 C C . ALA A 1 96 ? 10.750 6.458 -3.375 1.00 96.88 96 ALA A C 1
ATOM 789 O O . ALA A 1 96 ? 10.943 5.804 -4.400 1.00 96.88 96 ALA A O 1
ATOM 790 N N . ALA A 1 97 ? 9.583 6.420 -2.722 1.00 97.31 97 ALA A N 1
ATOM 791 C CA . ALA A 1 97 ? 8.453 5.588 -3.134 1.00 97.31 97 ALA A CA 1
ATOM 792 C C . ALA A 1 97 ? 7.924 5.976 -4.526 1.00 97.31 97 ALA A C 1
ATOM 794 O O . ALA A 1 97 ? 7.624 5.108 -5.348 1.00 97.31 97 ALA A O 1
ATOM 795 N N . GLN A 1 98 ? 7.836 7.279 -4.811 1.00 98.38 98 GLN A N 1
ATOM 796 C CA . GLN A 1 98 ? 7.423 7.796 -6.118 1.00 98.38 98 GLN A CA 1
ATOM 797 C C . GLN A 1 98 ? 8.412 7.413 -7.218 1.00 98.38 98 GLN A C 1
ATOM 799 O O . GLN A 1 98 ? 7.994 6.989 -8.297 1.00 98.38 98 GLN A O 1
ATOM 804 N N . GLU A 1 99 ? 9.710 7.532 -6.943 1.00 98.06 99 GLU A N 1
ATOM 805 C CA . GLU A 1 99 ? 10.754 7.114 -7.871 1.00 98.06 99 GLU A CA 1
ATOM 806 C C . GLU A 1 99 ? 10.681 5.607 -8.138 1.00 98.06 99 GLU A C 1
ATOM 808 O O . GLU A 1 99 ? 10.603 5.193 -9.294 1.00 98.06 99 GLU A O 1
ATOM 813 N N . LEU A 1 100 ? 10.621 4.784 -7.089 1.00 98.31 100 LEU A N 1
ATOM 814 C CA . LEU A 1 100 ? 10.514 3.330 -7.208 1.00 98.31 100 LEU A CA 1
ATOM 815 C C . LEU A 1 100 ? 9.295 2.912 -8.040 1.00 98.31 100 LEU A C 1
ATOM 817 O O . LEU A 1 100 ? 9.407 2.071 -8.932 1.00 98.31 100 LEU A O 1
ATOM 821 N N . ALA A 1 101 ? 8.142 3.538 -7.811 1.00 98.31 101 ALA A N 1
ATOM 822 C CA . ALA A 1 101 ? 6.943 3.284 -8.599 1.00 98.31 101 ALA A CA 1
ATOM 823 C C . ALA A 1 101 ? 7.105 3.685 -10.073 1.00 98.31 101 ALA A C 1
ATOM 825 O O . ALA A 1 101 ? 6.616 2.983 -10.958 1.00 98.31 101 ALA A O 1
ATOM 826 N N . ALA A 1 102 ? 7.800 4.790 -10.362 1.00 98.06 102 ALA A N 1
ATOM 827 C CA . ALA A 1 102 ? 8.109 5.183 -11.735 1.00 98.06 102 ALA A CA 1
ATOM 828 C C . ALA A 1 102 ? 9.007 4.146 -12.428 1.00 98.06 102 ALA A C 1
ATOM 830 O O . ALA A 1 102 ? 8.735 3.777 -13.572 1.00 98.06 102 ALA A O 1
ATOM 831 N N . ARG A 1 103 ? 10.012 3.611 -11.719 1.00 98.06 103 ARG A N 1
ATOM 832 C CA . ARG A 1 103 ? 10.868 2.524 -12.221 1.00 98.06 103 ARG A CA 1
ATOM 833 C C . ARG A 1 103 ? 10.062 1.265 -12.524 1.00 98.06 103 ARG A C 1
ATOM 835 O O . ARG A 1 103 ? 10.185 0.712 -13.611 1.00 98.06 103 ARG A O 1
ATOM 842 N N . CYS A 1 104 ? 9.189 0.846 -11.608 1.00 98.25 104 CYS A N 1
ATOM 843 C CA . CYS A 1 104 ? 8.350 -0.339 -11.801 1.00 98.25 104 CYS A CA 1
ATOM 844 C C . CYS A 1 104 ? 7.426 -0.190 -13.019 1.00 98.25 104 CYS A C 1
ATOM 846 O O . CYS A 1 104 ? 7.372 -1.081 -13.860 1.00 98.25 104 CYS A O 1
ATOM 848 N N . LYS A 1 105 ? 6.763 0.965 -13.173 1.00 97.75 105 LYS A N 1
ATOM 849 C CA . LYS A 1 105 ? 5.932 1.257 -14.355 1.00 97.75 105 LYS A CA 1
ATOM 850 C C . LYS A 1 105 ? 6.736 1.234 -15.655 1.00 97.75 105 LYS A C 1
ATOM 852 O O . LYS A 1 105 ? 6.234 0.763 -16.671 1.00 97.75 105 LYS A O 1
ATOM 857 N N . HIS A 1 106 ? 7.964 1.752 -15.634 1.00 97.19 106 HIS A N 1
ATOM 858 C CA . HIS A 1 106 ? 8.852 1.726 -16.795 1.00 97.19 106 HIS A CA 1
ATOM 859 C C . HIS A 1 106 ? 9.212 0.298 -17.196 1.00 97.19 106 HIS A C 1
ATOM 861 O O . HIS A 1 106 ? 9.069 -0.054 -18.363 1.00 97.19 106 HIS A O 1
ATOM 867 N N . LEU A 1 107 ? 9.611 -0.531 -16.226 1.00 97.31 107 LEU A N 1
ATOM 868 C CA . LEU A 1 107 ? 9.912 -1.947 -16.445 1.00 97.31 107 LEU A CA 1
ATOM 869 C C . LEU A 1 107 ? 8.710 -2.675 -17.059 1.00 97.31 107 LEU A C 1
ATOM 871 O O . LEU A 1 107 ? 8.852 -3.306 -18.105 1.00 97.31 107 LEU A O 1
ATOM 875 N N . GLU A 1 108 ? 7.511 -2.487 -16.498 1.00 97.06 108 GLU A N 1
ATOM 876 C CA . GLU A 1 108 ? 6.279 -3.057 -17.058 1.00 97.06 108 GLU A CA 1
ATOM 877 C C . GLU A 1 108 ? 6.041 -2.614 -18.508 1.00 97.06 108 GLU A C 1
ATOM 879 O O . GLU A 1 108 ? 5.686 -3.430 -19.359 1.00 97.06 108 GLU A O 1
ATOM 884 N N . ALA A 1 109 ? 6.268 -1.334 -18.816 1.00 96.50 109 ALA A N 1
ATOM 885 C CA . ALA A 1 109 ? 6.061 -0.787 -20.155 1.00 96.50 109 ALA A CA 1
ATOM 886 C C . ALA A 1 109 ? 7.020 -1.375 -21.206 1.00 96.50 109 ALA A C 1
ATOM 888 O O . ALA A 1 109 ? 6.658 -1.460 -22.379 1.00 96.50 109 ALA A O 1
ATOM 889 N N . ILE A 1 110 ? 8.222 -1.797 -20.803 1.00 96.06 110 ILE A N 1
ATOM 890 C CA . ILE A 1 110 ? 9.199 -2.461 -21.681 1.00 96.06 110 ILE A CA 1
ATOM 891 C C . ILE A 1 110 ? 9.120 -3.997 -21.617 1.00 96.06 110 ILE A C 1
ATOM 893 O O . ILE A 1 110 ? 9.947 -4.675 -22.225 1.00 96.06 110 ILE A O 1
ATOM 897 N N . GLY A 1 111 ? 8.130 -4.554 -20.911 1.00 95.94 111 GLY A N 1
ATOM 898 C CA . GLY A 1 111 ? 7.919 -6.000 -20.793 1.00 95.94 111 GLY A CA 1
ATOM 899 C C . GLY A 1 111 ? 8.878 -6.706 -19.830 1.00 95.94 111 GLY A C 1
ATOM 900 O O . GLY A 1 111 ? 9.070 -7.915 -19.945 1.00 95.94 111 GLY A O 1
ATOM 901 N N . VAL A 1 112 ? 9.487 -5.967 -18.900 1.00 96.44 112 VAL A N 1
ATOM 902 C CA . VAL A 1 112 ? 10.368 -6.494 -17.852 1.00 96.44 112 VAL A CA 1
ATOM 903 C C . VAL A 1 112 ? 9.609 -6.541 -16.527 1.00 96.44 112 VAL A C 1
ATOM 905 O O . VAL A 1 112 ? 8.937 -5.587 -16.142 1.00 96.44 112 VAL A O 1
ATOM 908 N N . GLU A 1 113 ? 9.722 -7.654 -15.811 1.00 97.06 113 GLU A N 1
ATOM 909 C CA . GLU A 1 113 ? 9.078 -7.833 -14.510 1.00 97.06 113 GLU A CA 1
ATOM 910 C C . GLU A 1 113 ? 9.778 -6.993 -13.422 1.00 97.06 113 GLU A C 1
ATOM 912 O O . GLU A 1 113 ? 11.008 -7.079 -13.273 1.00 97.06 113 GLU A O 1
ATOM 917 N N . PRO A 1 114 ? 9.041 -6.164 -12.656 1.00 97.75 114 PRO A N 1
ATOM 918 C CA . PRO A 1 114 ? 9.600 -5.443 -11.520 1.00 97.75 114 PRO A CA 1
ATOM 919 C C . PRO A 1 114 ? 10.029 -6.391 -10.399 1.00 97.75 114 PRO A C 1
ATOM 921 O O . PRO A 1 114 ? 9.278 -7.244 -9.946 1.00 97.75 114 PRO A O 1
ATOM 924 N N . SER A 1 115 ? 11.249 -6.212 -9.915 1.00 98.06 115 SER A N 1
ATOM 925 C CA . SER A 1 115 ? 11.802 -6.932 -8.769 1.00 98.06 115 SER A CA 1
ATOM 926 C C . SER A 1 115 ? 12.885 -6.076 -8.128 1.00 98.06 115 SER A C 1
ATOM 928 O O . SER A 1 115 ? 13.337 -5.101 -8.730 1.00 98.06 115 SER A O 1
ATOM 930 N N . VAL A 1 116 ? 13.387 -6.480 -6.960 1.00 97.69 116 VAL A N 1
ATOM 931 C CA . VAL A 1 116 ? 14.577 -5.840 -6.374 1.00 97.69 116 VAL A CA 1
ATOM 932 C C . VAL A 1 116 ? 15.728 -5.791 -7.391 1.00 97.69 116 VAL A C 1
ATOM 934 O O . VAL A 1 116 ? 16.414 -4.781 -7.522 1.00 97.69 116 VAL A O 1
ATOM 937 N N . ILE A 1 117 ? 15.930 -6.857 -8.172 1.00 97.69 117 ILE A N 1
ATOM 938 C CA . ILE A 1 117 ? 17.016 -6.933 -9.159 1.00 97.69 117 ILE A CA 1
ATOM 939 C C . ILE A 1 117 ? 16.827 -5.892 -10.263 1.00 97.69 117 ILE A C 1
ATOM 941 O O . ILE A 1 117 ? 17.729 -5.100 -10.512 1.00 97.69 117 ILE A O 1
ATOM 945 N N . THR A 1 118 ? 15.661 -5.861 -10.900 1.00 97.44 118 THR A N 1
ATOM 946 C CA . THR A 1 118 ? 15.416 -5.026 -12.086 1.00 97.44 118 THR A CA 1
ATOM 947 C C . THR A 1 118 ? 15.138 -3.561 -11.741 1.00 97.44 118 THR A C 1
ATOM 949 O O . THR A 1 118 ? 15.555 -2.670 -12.480 1.00 97.44 118 THR A O 1
ATOM 952 N N . ALA A 1 119 ? 14.487 -3.286 -10.605 1.00 96.50 119 ALA A N 1
ATOM 953 C CA . ALA A 1 119 ? 14.110 -1.934 -10.182 1.00 96.50 119 ALA A CA 1
ATOM 954 C C . ALA A 1 119 ? 15.208 -1.202 -9.393 1.00 96.50 119 ALA A C 1
ATOM 956 O O . ALA A 1 119 ? 15.209 0.034 -9.356 1.00 96.50 119 ALA A O 1
ATOM 957 N N . ILE A 1 120 ? 16.139 -1.936 -8.772 1.00 97.06 120 ILE A N 1
ATOM 958 C CA . ILE A 1 120 ? 17.191 -1.366 -7.920 1.00 97.06 120 ILE A CA 1
ATOM 959 C C . ILE A 1 120 ? 18.574 -1.685 -8.478 1.00 97.06 120 ILE A C 1
ATOM 961 O O . ILE A 1 120 ? 19.267 -0.777 -8.931 1.00 97.06 120 ILE A O 1
ATOM 965 N N . TRP A 1 121 ? 18.971 -2.960 -8.474 1.00 95.94 121 TRP A N 1
ATOM 966 C CA . TRP A 1 121 ? 20.355 -3.355 -8.767 1.00 95.94 121 TRP A CA 1
ATOM 967 C C . TRP A 1 121 ? 20.758 -3.136 -10.228 1.00 95.94 121 TRP A C 1
ATOM 969 O O . TRP A 1 121 ? 21.891 -2.752 -10.496 1.00 95.94 121 TRP A O 1
ATOM 979 N N . GLN A 1 122 ? 19.839 -3.371 -11.162 1.00 96.44 122 GLN A N 1
ATOM 980 C CA . GLN A 1 122 ? 20.069 -3.291 -12.607 1.00 96.44 122 GLN A CA 1
ATOM 981 C C . GLN A 1 122 ? 19.330 -2.122 -13.260 1.00 96.44 122 GLN A C 1
ATOM 983 O O . GLN A 1 122 ? 19.237 -2.060 -14.483 1.00 96.44 122 GLN A O 1
ATOM 988 N N . TRP A 1 123 ? 18.794 -1.183 -12.477 1.00 96.56 123 TRP A N 1
ATOM 989 C CA . TRP A 1 123 ? 17.971 -0.094 -13.010 1.00 96.56 123 TRP A CA 1
ATOM 990 C C . TRP A 1 123 ? 18.657 0.677 -14.151 1.00 96.56 123 TRP A C 1
ATOM 992 O O . TRP A 1 123 ? 18.020 1.027 -15.146 1.00 96.56 123 TRP A O 1
ATOM 1002 N N . GLU A 1 124 ? 19.971 0.888 -14.045 1.00 96.31 124 GLU A N 1
ATOM 1003 C CA . GLU A 1 124 ? 20.743 1.620 -15.050 1.00 96.31 124 GLU A CA 1
ATOM 1004 C C . GLU A 1 124 ? 20.742 0.956 -16.435 1.00 96.31 124 GLU A C 1
ATOM 1006 O O . GLU A 1 124 ? 20.853 1.661 -17.440 1.00 96.31 124 GLU A O 1
ATOM 1011 N N . GLU A 1 125 ? 20.568 -0.368 -16.496 1.00 95.25 125 GLU A N 1
ATOM 1012 C CA . GLU A 1 125 ? 20.476 -1.136 -17.742 1.00 95.25 125 GLU A CA 1
ATOM 1013 C C . GLU A 1 125 ? 19.141 -0.888 -18.464 1.00 95.25 125 GLU A C 1
ATOM 1015 O O . GLU A 1 125 ? 19.085 -0.908 -19.695 1.00 95.25 125 GLU A O 1
ATOM 1020 N N . TYR A 1 126 ? 18.072 -0.600 -17.713 1.00 95.06 126 TYR A N 1
ATOM 1021 C CA . TYR A 1 126 ? 16.708 -0.486 -18.238 1.00 95.06 126 TYR A CA 1
ATOM 1022 C C . TYR A 1 126 ? 16.235 0.955 -18.448 1.00 95.06 126 TYR A C 1
ATOM 1024 O O . TYR A 1 126 ? 15.390 1.189 -19.313 1.00 95.06 126 TYR A O 1
ATOM 1032 N N . GLN A 1 127 ? 16.771 1.931 -17.705 1.00 95.12 127 GLN A N 1
ATOM 1033 C CA . GLN A 1 127 ? 16.246 3.309 -17.657 1.00 95.12 127 GLN A CA 1
ATOM 1034 C C . GLN A 1 127 ? 16.160 4.021 -19.022 1.00 95.12 127 GLN A C 1
ATOM 1036 O O . GLN A 1 127 ? 15.350 4.928 -19.195 1.00 95.12 127 GLN A O 1
ATOM 1041 N N . ASN A 1 128 ? 16.978 3.608 -19.998 1.00 94.75 128 ASN A N 1
ATOM 1042 C CA . ASN A 1 128 ? 17.039 4.209 -21.336 1.00 94.75 128 ASN A CA 1
ATOM 1043 C C . ASN A 1 128 ? 16.323 3.383 -22.421 1.00 94.75 128 ASN A C 1
ATOM 1045 O O . ASN A 1 128 ? 16.285 3.800 -23.579 1.00 94.75 128 ASN A O 1
ATOM 1049 N N . ILE A 1 129 ? 15.781 2.210 -22.079 1.00 93.31 129 ILE A N 1
ATOM 1050 C CA . ILE A 1 129 ? 15.033 1.368 -23.018 1.00 93.31 129 ILE A CA 1
ATOM 1051 C C . ILE A 1 129 ? 13.643 1.969 -23.195 1.00 93.31 129 ILE A C 1
ATOM 1053 O O . ILE A 1 129 ? 12.939 2.209 -22.221 1.00 93.31 129 ILE A O 1
ATOM 1057 N N . THR A 1 130 ? 13.228 2.210 -24.434 1.00 90.38 130 THR A N 1
ATOM 1058 C CA . THR A 1 130 ? 11.879 2.693 -24.732 1.00 90.38 130 THR A CA 1
ATOM 1059 C C . THR A 1 130 ? 10.943 1.532 -25.066 1.00 90.38 130 THR A C 1
ATOM 1061 O O . THR A 1 130 ? 11.374 0.559 -25.692 1.00 90.38 130 THR A O 1
ATOM 1064 N N . PRO A 1 131 ? 9.654 1.613 -24.687 1.00 83.69 131 PRO A N 1
ATOM 1065 C CA . PRO A 1 131 ? 8.661 0.636 -25.111 1.00 83.69 131 PRO A CA 1
ATOM 1066 C C . PRO A 1 131 ? 8.637 0.536 -26.636 1.00 83.69 131 PRO A C 1
ATOM 1068 O O . PRO A 1 131 ? 8.610 1.560 -27.328 1.00 83.69 131 PRO A O 1
ATOM 1071 N N . ALA A 1 132 ? 8.640 -0.687 -27.169 1.00 73.50 132 ALA A N 1
ATOM 1072 C CA . ALA A 1 132 ? 8.449 -0.888 -28.597 1.00 73.50 132 ALA A CA 1
ATOM 1073 C C . ALA A 1 132 ? 7.096 -0.281 -28.992 1.00 73.50 132 ALA A C 1
ATOM 1075 O O . ALA A 1 132 ? 6.059 -0.662 -28.445 1.00 73.50 132 ALA A O 1
ATOM 1076 N N . GLN A 1 133 ? 7.105 0.680 -29.921 1.00 54.41 133 GLN A N 1
ATOM 1077 C CA . GLN A 1 133 ? 5.875 1.243 -30.469 1.00 54.41 133 GLN A CA 1
ATOM 1078 C C . GLN A 1 133 ? 5.070 0.098 -31.084 1.00 54.41 133 GLN A C 1
ATOM 1080 O O . GLN A 1 133 ? 5.493 -0.523 -32.059 1.00 54.41 133 GLN A O 1
ATOM 1085 N N . SER A 1 134 ? 3.942 -0.228 -30.461 1.00 47.56 134 SER A N 1
ATOM 1086 C CA . SER A 1 134 ? 3.010 -1.223 -30.973 1.00 47.56 134 SER A CA 1
ATOM 1087 C C . SER A 1 134 ? 2.326 -0.597 -32.192 1.00 47.56 134 SER A C 1
ATOM 1089 O O . SER A 1 134 ? 1.569 0.360 -32.030 1.00 47.56 134 SER A O 1
ATOM 1091 N N . ASN A 1 135 ? 2.669 -1.067 -33.396 1.00 36.84 135 ASN A N 1
ATOM 1092 C CA . ASN A 1 135 ? 1.958 -0.729 -34.637 1.00 36.84 135 ASN A CA 1
ATOM 1093 C C . ASN A 1 135 ? 0.576 -1.381 -34.676 1.00 36.84 135 ASN A C 1
ATOM 1095 O O . ASN A 1 135 ? 0.470 -2.542 -34.217 1.00 36.84 135 ASN A O 1
#

Radius of gyration: 18.23 Å; chains: 1; bounding box: 44×25×58 Å

Foldseek 3Di:
DALVVLLVLLCVLCVNCQQPDPVVVVLSVCRVVVNDDPVSVVVSVVSSVCSVVVNDHDADLPQPQWDATPQQFIGGVRATADGDDDDPPSVVVSVVSVLLSVLQVQCVQQVHHHHVCCSPVVVVVRVPDHRDPDD

Secondary structure (DSSP, 8-state):
--HHHHHHHHHHHTTTTTTS-HHHHHHHHHHHTT---HHHHHHHHHHHHHHHTT---PPGGG-TTEEE-TT-EEEETTEEEEE----S-HHHHHHHHHHHHHHHHHHHHTTPPP-HIIIIITHHHHTTPPPP---

pLDDT: mean 92.62, std 8.44, range [36.84, 98.38]

Sequence (135 aa):
MNNIEKALEILQLTQDGDKLSPRQLKLLEMSVNGFLSEVGQESFSELHKKVLGGNYQEWFHDIEGLTKDHHGYIYWKGDHVEHYSFRGDYEVEKAAAQELAARCKHLEAIGVEPSVITAIWQWEEYQNITPAQSN

Organism: NCBI:txid56107